Protein AF-A0A7X7D7C4-F1 (afdb_monomer)

Radius of gyration: 21.32 Å; Cα contacts (8 Å, |Δi|>4): 129; chains: 1; bounding box: 54×26×60 Å

Secondary structure (DSSP, 8-state):
------TTSHHHHHHHHHHHHHHHHHHGGGGTHHHHHHHHHHSS-HHHHHHHHHHHHHHHHHHHHHHHHHHHHHHHHHHHH-SS-TTS--TTSHHHHHHHHHHHHHHHHIIIIIHHHHHHHHHHHHHHHHHTTS----SSS-HHHHHHHHHHHH-

Foldseek 3Di:
DQPQPDCPDPVLVVLVVLLVVLCCLLCVCVVVLVVLLVVLVPDPDVLSSLVSLLVSVVSNVVSNVSLVSNLVSLVVQQSNQPPPDPVGHHPPPPVSVVVNVVSVVVVCCCVVFVVVLSVVLNVLSVCVNVVVVPDDDDDDDDVSVVVNVVSVVRD

pLDDT: mean 83.2, std 13.69, range [40.03, 97.69]

Solvent-accessible surface area (backbone atoms only — not comparable to full-atom values): 8575 Å² total; per-residue (Å²): 136,81,77,66,55,54,77,89,34,68,65,50,51,50,42,52,49,49,20,54,50,18,42,47,61,32,51,50,55,70,73,48,49,61,58,54,50,50,53,29,70,69,43,96,42,69,53,58,23,28,54,49,51,50,51,51,51,58,51,44,65,71,29,44,61,26,46,56,46,19,56,54,34,49,53,48,47,32,63,37,24,69,72,90,47,92,94,40,53,32,76,84,38,67,67,49,46,50,50,52,49,51,50,52,53,50,49,51,45,39,64,72,50,36,47,60,48,50,56,54,46,45,51,40,32,49,51,48,50,57,48,68,74,57,85,78,94,74,87,73,78,56,70,52,56,56,52,44,54,55,48,63,74,75,96

Sequence (155 aa):
MTLAVMPTSFVYELVLFLHIFAAIAGFGPTFVWPVISVIGRRSDDPVFGARLGVLIEDLGRKFEPFIFANGLLGLLLVIFGATHDPAYIEFSDTWVTIAMTLYIAAMVLSLLVHQPNLKAMAVLQQELIDGASGGGAHAGPPPQVAELEERGKKA

Mean predicted aligned error: 8.22 Å

Structure (mmCIF, N/CA/C/O backbone):
data_AF-A0A7X7D7C4-F1
#
_entry.id   AF-A0A7X7D7C4-F1
#
loop_
_atom_site.group_PDB
_atom_site.id
_atom_site.type_symbol
_atom_site.label_atom_id
_atom_site.label_alt_id
_atom_site.label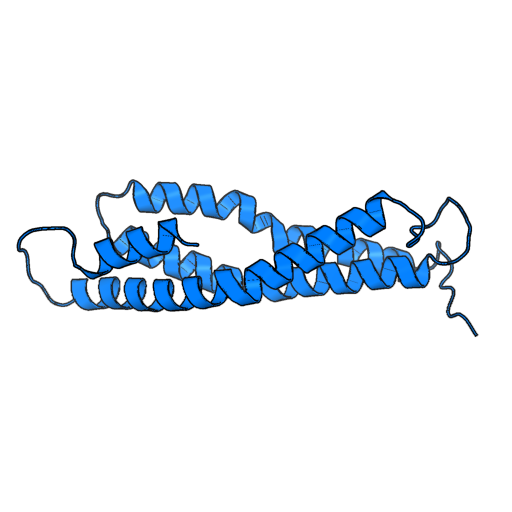_comp_id
_atom_site.label_asym_id
_atom_site.label_entity_id
_atom_site.label_seq_id
_atom_site.pdbx_PDB_ins_code
_atom_site.Cartn_x
_atom_site.Cartn_y
_atom_site.Cartn_z
_atom_site.occupancy
_atom_site.B_iso_or_equiv
_atom_site.auth_seq_id
_atom_site.auth_comp_id
_atom_site.auth_asym_id
_atom_site.auth_atom_id
_atom_site.pdbx_PDB_model_num
ATOM 1 N N . MET A 1 1 ? 29.512 -3.199 -19.381 1.00 40.03 1 MET A N 1
ATOM 2 C CA . MET A 1 1 ? 28.871 -4.394 -19.964 1.00 40.03 1 MET A CA 1
ATOM 3 C C . MET A 1 1 ? 27.434 -4.386 -19.471 1.00 40.03 1 MET A C 1
ATOM 5 O O . MET A 1 1 ? 27.146 -4.880 -18.392 1.00 40.03 1 MET A O 1
ATOM 9 N N . THR A 1 2 ? 26.582 -3.639 -20.164 1.00 46.88 2 THR A N 1
ATOM 10 C CA . THR A 1 2 ? 25.162 -3.480 -19.840 1.00 46.88 2 THR A CA 1
ATOM 11 C C . THR A 1 2 ? 24.475 -4.802 -20.160 1.00 46.88 2 THR A C 1
ATOM 13 O O . THR A 1 2 ? 24.537 -5.260 -21.298 1.00 46.88 2 THR A O 1
ATOM 16 N N . LEU A 1 3 ? 23.873 -5.447 -19.158 1.00 51.75 3 LEU A N 1
ATOM 17 C CA . LEU A 1 3 ? 22.978 -6.594 -19.341 1.00 51.75 3 LEU A CA 1
ATOM 18 C C . LEU A 1 3 ? 21.674 -6.091 -19.979 1.00 51.75 3 LEU A C 1
ATOM 20 O O . LEU A 1 3 ? 20.627 -6.075 -19.340 1.00 51.75 3 LEU A O 1
ATOM 24 N N . ALA A 1 4 ? 21.755 -5.609 -21.219 1.00 54.59 4 ALA A N 1
ATOM 25 C CA . ALA A 1 4 ? 20.587 -5.317 -22.031 1.00 54.59 4 ALA A CA 1
ATOM 26 C C . ALA A 1 4 ? 19.957 -6.666 -22.389 1.00 54.59 4 ALA A C 1
ATOM 28 O O . ALA A 1 4 ? 20.418 -7.391 -23.272 1.00 54.59 4 ALA A O 1
ATOM 29 N N . VAL A 1 5 ? 18.964 -7.055 -21.599 1.00 58.94 5 VAL A N 1
ATOM 30 C CA . VAL A 1 5 ? 18.143 -8.232 -21.842 1.00 58.94 5 VAL A CA 1
ATOM 31 C C . VAL A 1 5 ? 17.240 -7.883 -23.025 1.00 58.94 5 VAL A C 1
ATOM 33 O O . VAL A 1 5 ? 16.441 -6.958 -22.938 1.00 58.94 5 VAL A O 1
ATOM 36 N N . MET A 1 6 ? 17.411 -8.580 -24.152 1.00 58.03 6 MET A N 1
ATOM 37 C CA . MET A 1 6 ? 16.639 -8.325 -25.376 1.00 58.03 6 MET A CA 1
ATOM 38 C C . MET A 1 6 ? 15.121 -8.391 -25.082 1.00 58.03 6 MET A C 1
ATOM 40 O O . MET A 1 6 ? 14.694 -9.245 -24.305 1.00 58.03 6 MET A O 1
ATOM 44 N N . PRO A 1 7 ? 14.287 -7.545 -25.701 1.00 55.12 7 PRO A N 1
ATOM 45 C CA . PRO A 1 7 ? 12.857 -7.369 -25.378 1.00 55.12 7 PRO A CA 1
ATOM 46 C C . PRO A 1 7 ? 12.007 -8.616 -25.620 1.00 55.12 7 PRO A C 1
ATOM 48 O O . PRO A 1 7 ? 11.039 -8.854 -24.914 1.00 55.12 7 PRO A O 1
ATOM 51 N N . THR A 1 8 ? 12.385 -9.419 -26.616 1.00 62.62 8 THR A N 1
ATOM 52 C CA . THR A 1 8 ? 11.767 -10.709 -26.956 1.00 62.62 8 THR A CA 1
ATOM 53 C C . THR A 1 8 ? 12.338 -11.854 -26.134 1.00 62.62 8 THR A C 1
ATOM 55 O O . THR A 1 8 ? 12.055 -13.027 -26.381 1.00 62.62 8 THR A O 1
ATOM 58 N N . SER A 1 9 ? 13.216 -11.542 -25.183 1.00 77.38 9 SER A N 1
ATOM 59 C CA . SER A 1 9 ? 13.683 -12.556 -24.269 1.00 77.38 9 SER A CA 1
ATOM 60 C C . SER A 1 9 ? 12.548 -12.908 -23.321 1.00 77.38 9 SER A C 1
ATOM 62 O O . SER A 1 9 ? 11.895 -12.055 -22.718 1.00 77.38 9 SER A O 1
ATOM 64 N N . PHE A 1 10 ? 12.400 -14.208 -23.127 1.00 85.75 10 PHE A N 1
ATOM 65 C CA . PHE A 1 10 ? 11.548 -14.785 -22.102 1.00 85.75 10 PHE A CA 1
ATOM 66 C C . PHE A 1 10 ? 11.719 -14.105 -20.729 1.00 85.75 10 PHE A C 1
ATOM 68 O O . PHE A 1 10 ? 10.766 -13.999 -19.970 1.00 85.75 10 PHE A O 1
ATOM 75 N N . VAL A 1 11 ? 12.923 -13.611 -20.411 1.00 85.50 11 VAL A N 1
ATOM 76 C CA . VAL A 1 11 ? 13.216 -12.934 -19.141 1.00 85.50 11 VAL A CA 1
ATOM 77 C C . VAL A 1 11 ? 12.466 -11.608 -19.015 1.00 85.50 11 VAL A C 1
ATOM 79 O O . VAL A 1 11 ? 11.865 -11.369 -17.970 1.00 85.50 11 VAL A O 1
ATOM 82 N N . TYR A 1 12 ? 12.475 -10.758 -20.046 1.00 84.81 12 TYR A N 1
ATOM 83 C CA . TYR A 1 12 ? 11.772 -9.472 -20.000 1.00 84.81 12 TYR A CA 1
ATOM 84 C C . TYR A 1 12 ? 10.257 -9.677 -19.873 1.00 84.81 12 TYR A C 1
ATOM 86 O O . TYR A 1 12 ? 9.623 -9.101 -18.989 1.00 84.81 12 TYR A O 1
ATOM 94 N N . GLU A 1 13 ? 9.693 -10.573 -20.687 1.00 87.50 13 GLU A N 1
ATOM 95 C CA . GLU A 1 13 ? 8.267 -10.916 -20.646 1.00 87.50 13 GLU A CA 1
ATOM 96 C C . GLU A 1 13 ? 7.853 -11.525 -19.301 1.00 87.50 13 GLU A C 1
ATOM 98 O O . GLU A 1 13 ? 6.812 -11.168 -18.751 1.00 87.50 13 GLU A O 1
ATOM 103 N N . LEU A 1 14 ? 8.685 -12.402 -18.730 1.00 91.31 14 LEU A N 1
ATOM 104 C CA . LEU A 1 14 ? 8.438 -12.989 -17.416 1.00 91.31 14 LEU A CA 1
ATOM 105 C C . LEU A 1 14 ? 8.434 -11.921 -16.318 1.00 91.31 14 LEU A C 1
ATOM 107 O O . LEU A 1 14 ? 7.564 -11.940 -15.451 1.00 91.31 14 LEU A O 1
ATOM 111 N N . VAL A 1 15 ? 9.380 -10.981 -16.343 1.00 91.75 15 VAL A N 1
ATOM 112 C CA . VAL A 1 15 ? 9.444 -9.886 -15.362 1.00 91.75 15 VAL A CA 1
ATOM 113 C C . VAL A 1 15 ? 8.234 -8.968 -15.509 1.00 91.75 15 VAL A C 1
ATOM 115 O O . VAL A 1 15 ? 7.637 -8.598 -14.499 1.00 91.75 15 VAL A O 1
ATOM 118 N N . LEU A 1 16 ? 7.825 -8.653 -16.742 1.00 91.00 16 LEU A N 1
ATOM 119 C CA . LEU A 1 16 ? 6.627 -7.861 -17.018 1.00 91.00 16 LEU A CA 1
ATOM 120 C C . LEU A 1 16 ? 5.370 -8.555 -16.489 1.00 91.00 16 LEU A C 1
ATOM 122 O O . LEU A 1 16 ? 4.566 -7.941 -15.787 1.00 91.00 16 LEU A O 1
ATOM 126 N N . PHE A 1 17 ? 5.228 -9.849 -16.770 1.00 95.19 17 PHE A N 1
ATOM 127 C CA . PHE A 1 17 ? 4.134 -10.659 -16.252 1.00 95.19 17 PHE A CA 1
ATOM 128 C C . PHE A 1 17 ? 4.111 -10.660 -14.720 1.00 95.19 17 PHE A C 1
ATOM 130 O O . PHE A 1 17 ? 3.070 -10.392 -14.119 1.00 95.19 17 PHE A O 1
ATOM 137 N N . LEU A 1 18 ? 5.254 -10.918 -14.077 1.00 97.19 18 LEU A N 1
ATOM 138 C CA . LEU A 1 18 ? 5.361 -10.940 -12.619 1.00 97.19 18 LEU A CA 1
ATOM 139 C C . LEU A 1 18 ? 5.082 -9.565 -12.004 1.00 97.19 18 LEU A C 1
ATOM 141 O O . LEU A 1 18 ? 4.471 -9.506 -10.941 1.00 97.19 18 LEU A O 1
ATOM 145 N N . HIS A 1 19 ? 5.491 -8.472 -12.656 1.00 95.38 19 HIS A N 1
ATOM 146 C CA . HIS A 1 19 ? 5.198 -7.109 -12.216 1.00 95.38 19 HIS A CA 1
ATOM 147 C C . HIS A 1 19 ? 3.685 -6.868 -12.188 1.00 95.38 19 HIS A C 1
ATOM 149 O O . HIS A 1 19 ? 3.136 -6.506 -11.149 1.00 95.38 19 HIS A O 1
ATOM 155 N N . ILE A 1 20 ? 2.992 -7.167 -13.291 1.00 95.88 20 ILE A N 1
ATOM 156 C CA . ILE A 1 20 ? 1.534 -7.019 -13.392 1.00 95.88 20 ILE A CA 1
ATOM 157 C C . ILE A 1 20 ? 0.823 -7.931 -12.384 1.00 95.88 20 ILE A C 1
ATOM 159 O O . ILE A 1 20 ? -0.099 -7.496 -11.693 1.00 95.88 20 ILE A O 1
ATOM 163 N N . PHE A 1 21 ? 1.260 -9.185 -12.256 1.00 97.69 21 PHE A N 1
ATOM 164 C CA . PHE A 1 21 ? 0.702 -10.121 -11.282 1.00 97.69 21 PHE A CA 1
ATOM 165 C C . PHE A 1 21 ? 0.864 -9.609 -9.845 1.00 97.69 21 PHE A C 1
ATOM 167 O O . PHE A 1 21 ? -0.098 -9.615 -9.077 1.00 97.69 21 PHE A O 1
ATOM 174 N N . ALA A 1 22 ? 2.054 -9.121 -9.490 1.00 97.38 22 ALA A N 1
ATOM 175 C CA . ALA A 1 22 ? 2.328 -8.542 -8.182 1.00 97.38 22 ALA A CA 1
ATOM 176 C C . ALA A 1 22 ? 1.485 -7.282 -7.930 1.00 97.38 22 ALA A C 1
ATOM 178 O O . ALA A 1 22 ? 0.965 -7.118 -6.828 1.00 97.38 22 ALA A O 1
ATOM 179 N N . ALA A 1 23 ? 1.269 -6.439 -8.946 1.00 95.75 23 ALA A N 1
ATOM 180 C CA . ALA A 1 23 ? 0.366 -5.295 -8.847 1.00 95.75 23 ALA A CA 1
ATOM 181 C C . ALA A 1 23 ? -1.070 -5.734 -8.516 1.00 95.75 23 ALA A C 1
ATOM 183 O O . ALA A 1 23 ? -1.688 -5.201 -7.596 1.00 95.75 23 ALA A O 1
ATOM 184 N N . ILE A 1 24 ? -1.593 -6.740 -9.223 1.00 96.12 24 ILE A N 1
ATOM 185 C CA . ILE A 1 24 ? -2.950 -7.258 -9.001 1.00 96.12 24 ILE A CA 1
ATOM 186 C C . ILE A 1 24 ? -3.067 -7.891 -7.610 1.00 96.12 24 ILE A C 1
ATOM 188 O O . ILE A 1 24 ? -4.013 -7.595 -6.884 1.00 96.12 24 ILE A O 1
ATOM 192 N N . ALA A 1 25 ? -2.114 -8.736 -7.218 1.00 95.75 25 ALA A N 1
ATOM 193 C CA . ALA A 1 25 ? -2.143 -9.415 -5.925 1.00 95.75 25 ALA A CA 1
ATOM 194 C C . ALA A 1 25 ? -1.950 -8.443 -4.747 1.00 95.75 25 ALA A C 1
ATOM 196 O O . ALA A 1 25 ? -2.628 -8.570 -3.731 1.00 95.75 25 ALA A O 1
ATOM 197 N N . GLY A 1 26 ? -1.052 -7.464 -4.886 1.00 94.12 26 GLY A N 1
ATOM 198 C CA . GLY A 1 26 ? -0.729 -6.497 -3.837 1.00 94.12 26 GLY A CA 1
ATOM 199 C C . GLY A 1 26 ? -1.776 -5.395 -3.677 1.00 94.12 26 GLY A C 1
ATOM 200 O O . GLY A 1 26 ? -2.144 -5.061 -2.554 1.00 94.12 26 GLY A O 1
ATOM 201 N N . PHE A 1 27 ? -2.288 -4.842 -4.783 1.00 92.69 27 PHE A N 1
ATOM 202 C CA . PHE A 1 27 ? -3.236 -3.722 -4.749 1.00 92.69 27 PHE A CA 1
ATOM 203 C C . PHE A 1 27 ? -4.696 -4.138 -4.939 1.00 92.69 27 PHE A C 1
ATOM 205 O O . PHE A 1 27 ? -5.584 -3.413 -4.501 1.00 92.69 27 PHE A O 1
ATOM 212 N N . GLY A 1 28 ? -4.991 -5.293 -5.537 1.00 92.31 28 GLY A N 1
ATOM 213 C CA . GLY A 1 28 ? -6.365 -5.763 -5.759 1.00 92.31 28 GLY A CA 1
ATOM 214 C C . GLY A 1 28 ? -7.245 -5.771 -4.499 1.00 92.31 28 GLY A C 1
ATOM 215 O O . GLY A 1 28 ? -8.369 -5.263 -4.542 1.00 92.31 28 GLY A O 1
ATOM 216 N N . PRO A 1 29 ? -6.754 -6.253 -3.344 1.00 91.50 29 PRO A N 1
ATOM 217 C CA . PRO A 1 29 ? -7.533 -6.231 -2.109 1.00 91.50 29 PRO A CA 1
ATOM 218 C C . PRO A 1 29 ? -7.929 -4.824 -1.620 1.00 91.50 29 PRO A C 1
ATOM 220 O O . PRO A 1 29 ? -8.956 -4.688 -0.952 1.00 91.50 29 PRO A O 1
ATOM 223 N N . THR A 1 30 ? -7.199 -3.764 -2.005 1.00 89.00 30 THR A N 1
ATOM 224 C CA . THR A 1 30 ? -7.517 -2.369 -1.622 1.00 89.00 30 THR A CA 1
ATOM 225 C C . THR A 1 30 ? -8.878 -1.896 -2.130 1.00 89.00 30 THR A C 1
ATOM 227 O O . THR A 1 30 ? -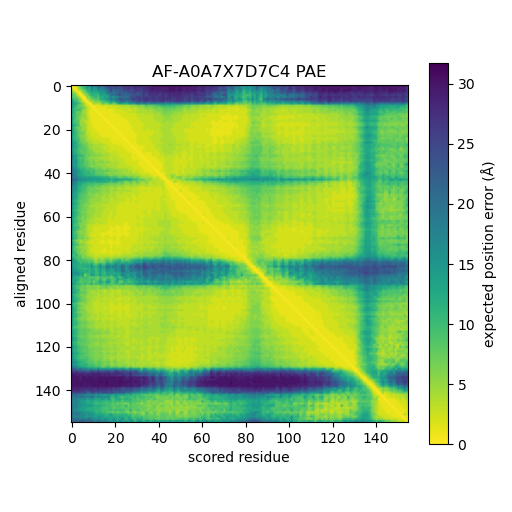9.476 -1.000 -1.540 1.00 89.00 30 THR A O 1
ATOM 230 N N . PHE A 1 31 ? -9.418 -2.541 -3.167 1.00 90.69 31 PHE A N 1
ATOM 231 C CA . PHE A 1 31 ? -10.759 -2.267 -3.683 1.00 90.69 31 PHE A CA 1
ATOM 232 C C . PHE A 1 31 ? -11.862 -2.983 -2.893 1.00 90.69 31 PHE A C 1
ATOM 234 O O . PHE A 1 31 ? -13.015 -2.555 -2.907 1.00 90.69 31 PHE A O 1
ATOM 241 N N . VAL A 1 32 ? -11.522 -4.069 -2.194 1.00 91.69 32 VAL A N 1
ATOM 242 C CA . VAL A 1 32 ? -12.482 -4.927 -1.485 1.00 91.69 32 VAL A CA 1
ATOM 243 C C . VAL A 1 32 ? -12.550 -4.572 -0.001 1.00 91.69 32 VAL A C 1
ATOM 245 O O . VAL A 1 32 ? -13.641 -4.511 0.568 1.00 91.69 32 VAL A O 1
ATOM 248 N N . TRP A 1 33 ? -11.408 -4.288 0.632 1.00 90.06 33 TRP A N 1
ATOM 249 C CA . TRP A 1 33 ? -11.345 -3.991 2.065 1.00 90.06 33 TRP A CA 1
ATOM 250 C C . TRP A 1 33 ? -12.267 -2.850 2.515 1.00 90.06 33 TRP A C 1
ATOM 252 O O . TRP A 1 33 ? -12.940 -3.041 3.523 1.00 90.06 33 TRP A O 1
ATOM 262 N N . PRO A 1 34 ? -12.412 -1.717 1.795 1.00 89.19 34 PRO A N 1
ATOM 263 C CA . PRO A 1 34 ? -13.331 -0.658 2.210 1.00 89.19 34 PRO A CA 1
ATOM 264 C C . PRO A 1 34 ? -14.791 -1.120 2.263 1.00 89.19 34 PRO A C 1
ATOM 266 O O . PRO A 1 34 ? -15.524 -0.739 3.174 1.00 89.19 34 PRO A O 1
ATOM 269 N N . VAL A 1 35 ? -15.210 -1.977 1.325 1.00 92.06 35 VAL A N 1
ATOM 270 C CA . VAL A 1 35 ? -16.568 -2.544 1.299 1.00 92.06 35 VAL A CA 1
ATOM 271 C C . VAL A 1 35 ? -16.788 -3.421 2.527 1.00 92.06 35 VAL A C 1
ATOM 273 O O . VAL A 1 35 ? -17.787 -3.267 3.229 1.00 92.06 35 VAL A O 1
ATOM 276 N N . ILE A 1 36 ? -15.821 -4.290 2.824 1.00 89.38 36 ILE A N 1
ATOM 277 C CA . ILE A 1 36 ? -15.841 -5.157 4.002 1.00 89.38 36 ILE A CA 1
ATOM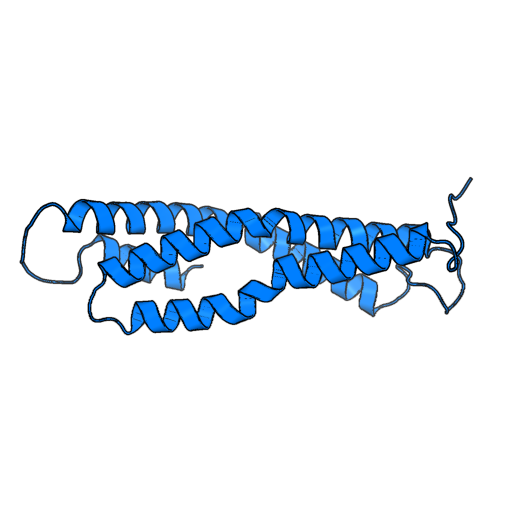 278 C C . ILE A 1 36 ? -15.864 -4.311 5.291 1.00 89.38 36 ILE A C 1
ATOM 280 O O . ILE A 1 36 ? -16.699 -4.539 6.165 1.00 89.38 36 ILE A O 1
ATOM 284 N N . SER A 1 37 ? -15.036 -3.270 5.386 1.00 86.75 37 SER A N 1
ATOM 285 C CA . SER A 1 37 ? -15.002 -2.352 6.530 1.00 86.75 37 SER A CA 1
ATOM 286 C C . SER A 1 37 ? -16.326 -1.614 6.737 1.00 86.75 37 SER A C 1
ATOM 288 O O . SER A 1 37 ? -16.755 -1.431 7.873 1.00 86.75 37 SER A O 1
ATOM 290 N N . VAL A 1 38 ? -17.021 -1.213 5.667 1.00 89.25 38 VAL A N 1
ATOM 291 C CA . VAL A 1 38 ? -18.358 -0.601 5.774 1.00 89.25 38 VAL A CA 1
ATOM 292 C C . VAL A 1 38 ? -19.382 -1.592 6.324 1.00 89.25 38 VAL A C 1
ATOM 294 O O . VAL A 1 38 ? -20.223 -1.193 7.129 1.00 89.25 38 VAL A O 1
ATOM 297 N N . ILE A 1 39 ? -19.309 -2.870 5.939 1.00 88.88 39 ILE A N 1
ATOM 298 C CA . ILE A 1 39 ? -20.180 -3.919 6.490 1.00 88.88 39 ILE A CA 1
ATOM 299 C C . ILE A 1 39 ? -19.943 -4.057 7.998 1.00 88.88 39 ILE A C 1
ATOM 301 O O . ILE A 1 39 ? -20.903 -4.009 8.763 1.00 88.88 39 ILE A O 1
ATOM 305 N N . GLY A 1 40 ? -18.681 -4.132 8.433 1.00 85.69 40 GLY A N 1
ATOM 306 C CA . GLY A 1 40 ? -18.330 -4.197 9.857 1.00 85.69 40 GLY A CA 1
ATOM 307 C C . GLY A 1 40 ? -18.700 -2.941 10.653 1.00 85.69 40 GLY A C 1
ATOM 308 O O . GLY A 1 40 ? -18.991 -3.028 11.836 1.00 85.69 40 GLY A O 1
ATOM 309 N N . ARG A 1 41 ? -18.739 -1.761 10.022 1.00 81.62 41 ARG A N 1
ATOM 310 C CA . ARG A 1 41 ? -19.200 -0.521 10.677 1.00 81.62 41 ARG A CA 1
ATOM 311 C C . ARG A 1 41 ? -20.717 -0.409 10.785 1.00 81.62 41 ARG A C 1
ATOM 313 O O . ARG A 1 41 ? -21.204 0.370 11.594 1.00 81.62 41 ARG A O 1
ATOM 320 N N . ARG A 1 42 ? -21.456 -1.111 9.924 1.00 86.38 42 ARG A N 1
ATOM 321 C CA . ARG A 1 42 ? -22.925 -1.120 9.920 1.00 86.38 42 ARG A CA 1
ATOM 322 C C . ARG A 1 42 ? -23.518 -2.204 10.810 1.00 86.38 42 ARG A C 1
ATOM 324 O O . ARG A 1 42 ? -24.731 -2.214 10.982 1.00 86.38 42 ARG A O 1
ATOM 331 N N . SER A 1 43 ? -22.710 -3.123 11.333 1.00 81.81 43 SER A N 1
ATOM 332 C CA . SER A 1 43 ? -23.191 -4.072 12.329 1.00 81.81 43 SER A CA 1
ATOM 333 C C . SER A 1 43 ? -23.400 -3.366 13.664 1.00 81.81 43 SER A C 1
ATOM 335 O O . SER A 1 43 ? -22.507 -2.664 14.131 1.00 81.81 43 SER A O 1
ATOM 337 N N . ASP A 1 44 ? -24.522 -3.646 14.323 1.00 79.31 44 ASP A N 1
ATOM 338 C CA . ASP A 1 44 ? -24.782 -3.212 15.704 1.00 79.31 44 ASP A CA 1
ATOM 339 C C . ASP A 1 44 ? -23.882 -3.928 16.737 1.00 79.31 44 ASP A C 1
ATOM 341 O O . ASP A 1 44 ? -23.980 -3.672 17.935 1.00 79.31 44 ASP A O 1
ATOM 345 N N . ASP A 1 45 ? -23.005 -4.830 16.277 1.00 83.38 45 ASP A N 1
ATOM 346 C CA . ASP A 1 45 ? -22.013 -5.552 17.071 1.00 83.38 45 ASP A CA 1
ATOM 347 C C . ASP A 1 45 ? -20.597 -4.969 16.850 1.00 83.38 45 ASP A C 1
ATOM 349 O O . ASP A 1 45 ? -19.962 -5.242 15.822 1.00 83.38 45 ASP A O 1
ATOM 353 N N . PRO A 1 46 ? -20.056 -4.203 17.817 1.00 79.69 46 PRO A N 1
ATOM 354 C CA . PRO A 1 46 ? -18.694 -3.672 17.757 1.00 79.69 46 PRO A CA 1
ATOM 355 C C . PRO A 1 46 ? -17.613 -4.762 17.690 1.00 79.69 46 PRO A C 1
ATOM 357 O O . PRO A 1 46 ? -16.546 -4.542 17.114 1.00 79.69 46 PRO A O 1
ATOM 360 N N . VAL A 1 47 ? -17.877 -5.947 18.250 1.00 85.69 47 VAL A N 1
ATOM 361 C CA . VAL A 1 47 ? -16.938 -7.077 18.264 1.00 85.69 47 VAL A CA 1
ATOM 362 C C . VAL A 1 47 ? -16.832 -7.692 16.875 1.00 85.69 47 VAL A C 1
ATOM 364 O O . VAL A 1 47 ? -15.736 -8.051 16.440 1.00 85.69 47 VAL A O 1
ATOM 367 N N . PHE A 1 48 ? -17.946 -7.781 16.145 1.00 87.62 48 PHE A N 1
ATOM 368 C CA . PHE A 1 48 ? -17.936 -8.221 14.752 1.00 87.62 48 PHE A CA 1
ATOM 369 C C . PHE A 1 48 ? -17.078 -7.296 13.881 1.00 87.62 48 PHE A C 1
ATOM 371 O O . PHE A 1 48 ? -16.208 -7.776 13.149 1.00 87.62 48 PHE A O 1
ATOM 378 N N . GLY A 1 49 ? -17.260 -5.978 14.015 1.00 86.88 49 GLY A N 1
ATOM 379 C CA . GLY A 1 49 ? -16.440 -4.985 13.320 1.00 86.88 49 GLY A CA 1
ATOM 380 C C . GLY A 1 49 ? -14.946 -5.121 13.638 1.00 86.88 49 GLY A C 1
ATOM 381 O O . GLY A 1 49 ? -14.119 -5.109 12.725 1.00 86.88 49 GLY A O 1
ATOM 382 N N . ALA A 1 50 ? -14.591 -5.332 14.910 1.00 87.69 50 ALA A N 1
ATOM 383 C CA . ALA A 1 50 ? -13.204 -5.540 15.328 1.00 87.69 50 ALA A CA 1
ATOM 384 C C . ALA A 1 50 ? -12.591 -6.829 14.760 1.00 87.69 50 ALA A C 1
ATOM 386 O O . ALA A 1 50 ? -11.483 -6.794 14.228 1.00 87.69 50 ALA A O 1
ATOM 387 N N . ARG A 1 51 ? -13.320 -7.953 14.790 1.00 90.12 51 ARG A N 1
ATOM 388 C CA . ARG A 1 51 ? -12.863 -9.226 14.195 1.00 90.12 51 ARG A CA 1
ATOM 389 C C . ARG A 1 51 ? -12.595 -9.092 12.702 1.00 90.12 51 ARG A C 1
ATOM 391 O O . ARG A 1 51 ? -11.641 -9.671 12.186 1.00 90.12 51 ARG A O 1
ATOM 398 N N . LEU A 1 52 ? -13.432 -8.324 12.011 1.00 90.44 52 LEU A N 1
ATOM 399 C CA . LEU A 1 52 ? -13.270 -8.059 10.591 1.00 90.44 52 LEU A CA 1
ATOM 400 C C . LEU A 1 52 ? -12.040 -7.187 10.311 1.00 90.44 52 LEU A C 1
ATOM 402 O O . LEU A 1 52 ? -11.317 -7.456 9.356 1.00 90.44 52 LEU A O 1
ATOM 406 N N . GLY A 1 53 ? -11.772 -6.200 11.170 1.00 89.38 53 GLY A N 1
ATOM 407 C CA . GLY A 1 53 ? -10.548 -5.397 11.135 1.00 89.38 53 GLY A CA 1
ATOM 408 C C . GLY A 1 53 ? -9.282 -6.247 11.271 1.00 89.38 53 GLY A C 1
ATOM 409 O O . GLY A 1 53 ? -8.409 -6.173 10.407 1.00 89.38 53 GLY A O 1
ATOM 410 N N . VAL A 1 54 ? -9.236 -7.132 12.272 1.00 90.00 54 VAL A N 1
ATOM 411 C CA . VAL A 1 54 ? -8.114 -8.066 12.484 1.00 90.00 54 VAL A CA 1
ATOM 412 C C . VAL A 1 54 ? -7.922 -8.993 11.280 1.00 90.00 54 VAL A C 1
ATOM 414 O O . VAL A 1 54 ? -6.795 -9.217 10.840 1.00 90.00 54 VAL A O 1
ATOM 417 N N . LEU A 1 55 ? -9.014 -9.508 10.701 1.00 91.31 55 LEU A N 1
ATOM 418 C CA . LEU A 1 55 ? -8.951 -10.347 9.501 1.00 91.31 55 LEU A CA 1
ATOM 419 C C . LEU A 1 55 ? -8.385 -9.585 8.293 1.00 91.31 55 LEU A C 1
ATOM 421 O O . LEU A 1 55 ? -7.558 -10.126 7.558 1.00 91.31 55 LEU A O 1
ATOM 425 N N . ILE A 1 56 ? -8.835 -8.346 8.073 1.00 91.31 56 ILE A N 1
ATOM 426 C CA . ILE A 1 56 ? -8.331 -7.488 6.993 1.00 91.31 56 ILE A CA 1
ATOM 427 C C . ILE A 1 56 ? -6.834 -7.245 7.169 1.00 91.31 56 ILE A C 1
ATOM 429 O O . ILE A 1 56 ? -6.088 -7.349 6.198 1.00 91.31 56 ILE A O 1
ATOM 433 N N . GLU A 1 57 ? -6.386 -6.959 8.390 1.00 90.44 57 GLU A N 1
ATOM 434 C CA . GLU A 1 57 ? -4.976 -6.708 8.672 1.00 90.44 57 GLU A CA 1
ATOM 435 C C . GLU A 1 57 ? -4.106 -7.957 8.470 1.00 90.44 57 GLU A C 1
ATOM 437 O O . GLU A 1 57 ? -3.053 -7.874 7.835 1.00 90.44 57 GLU A O 1
ATOM 442 N N . ASP A 1 58 ? -4.546 -9.125 8.951 1.00 91.31 58 ASP A N 1
ATOM 443 C CA . ASP A 1 58 ? -3.829 -10.392 8.761 1.00 91.31 58 ASP A CA 1
ATOM 444 C C . ASP A 1 58 ? -3.685 -10.745 7.273 1.00 91.31 58 ASP A C 1
ATOM 446 O O . ASP A 1 58 ? -2.600 -11.104 6.804 1.00 91.31 58 ASP A O 1
ATOM 450 N N . LEU A 1 59 ? -4.763 -10.580 6.498 1.00 91.81 59 LEU A N 1
ATOM 451 C CA . LEU A 1 59 ? -4.709 -10.734 5.046 1.00 91.81 59 LEU A CA 1
ATOM 452 C C . LEU A 1 59 ? -3.793 -9.681 4.413 1.00 91.81 59 LEU A C 1
ATOM 454 O O . LEU A 1 59 ? -2.976 -10.026 3.563 1.00 91.81 59 LEU A O 1
ATOM 458 N N . GLY A 1 60 ? -3.868 -8.425 4.854 1.00 91.06 60 GLY A N 1
ATOM 459 C CA . GLY A 1 60 ? -3.009 -7.338 4.387 1.00 91.06 60 GLY A CA 1
ATOM 460 C C . GLY A 1 60 ? -1.523 -7.677 4.504 1.00 91.06 60 GLY A C 1
ATOM 461 O O . GLY A 1 60 ? -0.802 -7.581 3.514 1.00 91.06 60 GLY A O 1
ATOM 462 N N . ARG A 1 61 ? -1.077 -8.187 5.660 1.00 90.56 61 ARG A N 1
ATOM 463 C CA . ARG A 1 61 ? 0.319 -8.625 5.866 1.00 90.56 61 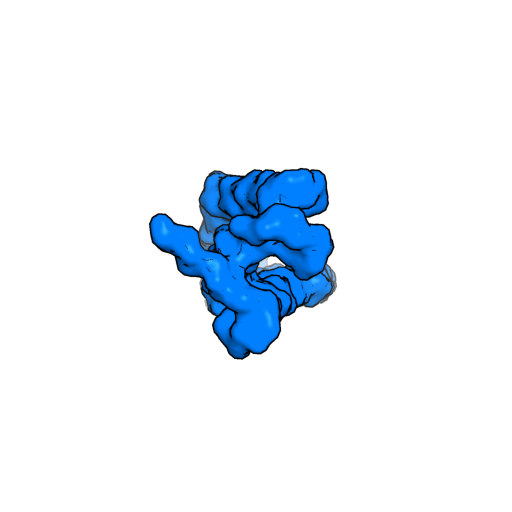ARG A CA 1
ATOM 464 C C . ARG A 1 61 ? 0.733 -9.772 4.943 1.00 90.56 61 ARG A C 1
ATOM 466 O O . ARG A 1 61 ? 1.893 -9.857 4.553 1.00 90.56 61 ARG A O 1
ATOM 473 N N . LYS A 1 62 ? -0.195 -10.662 4.576 1.00 93.19 62 LYS A N 1
ATOM 474 C CA . LYS A 1 62 ? 0.073 -11.759 3.626 1.00 93.19 62 LYS A CA 1
ATOM 475 C C . LYS A 1 62 ? 0.224 -11.261 2.189 1.00 93.19 62 LYS A C 1
ATOM 477 O O . LYS A 1 62 ? 0.987 -11.856 1.431 1.00 93.19 62 LYS A O 1
ATOM 482 N N . PHE A 1 63 ? -0.478 -10.189 1.817 1.00 93.31 63 PHE A N 1
ATOM 483 C CA . PHE A 1 63 ? -0.395 -9.594 0.479 1.00 93.31 63 PHE A CA 1
ATOM 484 C C . PHE A 1 63 ? 0.684 -8.507 0.348 1.00 93.31 63 PHE A C 1
ATOM 486 O O . PHE A 1 63 ? 1.139 -8.228 -0.760 1.00 93.31 63 PHE A O 1
ATOM 493 N N . GLU A 1 64 ? 1.156 -7.944 1.460 1.00 92.50 64 GLU A N 1
ATOM 494 C CA . GLU A 1 64 ? 2.206 -6.922 1.508 1.00 92.50 64 GLU A CA 1
ATOM 495 C C . GLU A 1 64 ? 3.475 -7.271 0.695 1.00 92.50 64 GLU A C 1
ATOM 497 O O . GLU A 1 64 ? 3.947 -6.401 -0.045 1.00 92.50 64 GLU A O 1
ATOM 502 N N . PRO A 1 65 ? 4.009 -8.514 0.703 1.00 95.94 65 PRO A N 1
ATOM 503 C CA . PRO A 1 65 ? 5.170 -8.865 -0.117 1.00 95.94 65 PRO A CA 1
ATOM 504 C C . PRO A 1 65 ? 4.977 -8.614 -1.619 1.00 95.94 65 PRO A C 1
ATOM 506 O O . PRO A 1 65 ? 5.943 -8.287 -2.308 1.00 95.94 65 PRO A O 1
ATOM 509 N N . PHE A 1 66 ? 3.747 -8.713 -2.138 1.00 96.88 66 PHE A N 1
ATOM 510 C CA . PHE A 1 66 ? 3.460 -8.429 -3.546 1.00 96.88 66 PHE A CA 1
ATOM 511 C C . PHE A 1 66 ? 3.571 -6.937 -3.875 1.00 96.88 66 PHE A C 1
ATOM 513 O O . PHE A 1 66 ? 3.970 -6.595 -4.983 1.00 96.88 66 PHE A O 1
ATOM 520 N N . ILE A 1 67 ? 3.304 -6.043 -2.919 1.00 95.25 67 ILE A N 1
ATOM 521 C CA . ILE A 1 67 ? 3.488 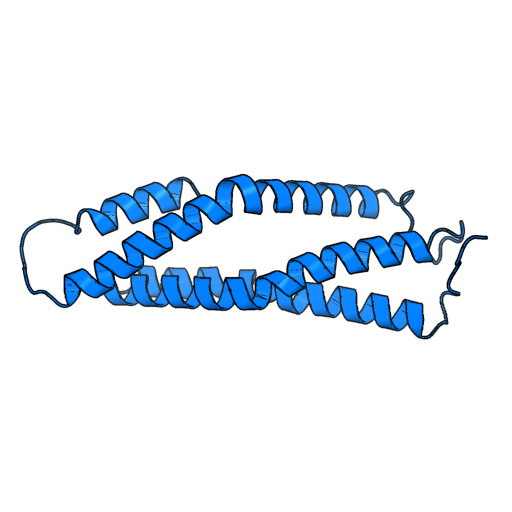-4.595 -3.105 1.00 95.25 67 ILE A CA 1
ATOM 522 C C . ILE A 1 67 ? 4.979 -4.287 -3.290 1.00 95.25 67 ILE A C 1
ATOM 524 O O . ILE A 1 67 ? 5.356 -3.611 -4.248 1.00 95.25 67 ILE A O 1
ATOM 528 N N . PHE A 1 68 ? 5.837 -4.857 -2.438 1.00 96.06 68 PHE A N 1
ATOM 529 C CA . PHE A 1 68 ? 7.290 -4.723 -2.570 1.00 96.06 68 PHE A CA 1
ATOM 530 C C . PHE A 1 68 ? 7.821 -5.368 -3.854 1.00 96.06 68 PHE A C 1
ATOM 532 O O . PHE A 1 68 ? 8.644 -4.767 -4.549 1.00 96.06 68 PHE A O 1
ATOM 539 N N . ALA A 1 69 ? 7.333 -6.567 -4.191 1.00 96.81 69 ALA A N 1
ATOM 540 C CA . ALA A 1 69 ? 7.693 -7.248 -5.430 1.00 96.81 69 ALA A CA 1
ATOM 541 C C . ALA A 1 69 ? 7.304 -6.415 -6.657 1.00 96.81 69 ALA A C 1
ATOM 543 O O . ALA A 1 69 ? 8.103 -6.295 -7.579 1.00 96.81 69 ALA A O 1
ATOM 544 N N . ASN A 1 70 ? 6.129 -5.780 -6.648 1.00 96.75 70 ASN A N 1
ATOM 545 C CA . ASN A 1 70 ? 5.692 -4.895 -7.720 1.00 96.75 70 ASN A CA 1
ATOM 546 C C . ASN A 1 70 ? 6.691 -3.751 -7.953 1.00 96.75 70 ASN A C 1
ATOM 548 O O . ASN A 1 70 ? 7.140 -3.563 -9.083 1.00 96.75 70 ASN A O 1
ATOM 552 N N . GLY A 1 71 ? 7.092 -3.032 -6.898 1.00 94.75 71 GLY A N 1
ATOM 553 C CA . GLY A 1 71 ? 8.077 -1.952 -7.017 1.00 94.75 71 GLY A CA 1
ATOM 554 C C . GLY A 1 71 ? 9.439 -2.434 -7.520 1.00 94.75 71 GLY A C 1
ATOM 555 O O . GLY A 1 71 ? 10.021 -1.824 -8.416 1.00 94.75 71 GLY A O 1
ATOM 556 N N . LEU A 1 72 ? 9.928 -3.561 -6.993 1.00 95.75 72 LEU A N 1
ATOM 557 C CA . LEU A 1 72 ? 11.203 -4.146 -7.411 1.00 95.75 72 LEU A CA 1
ATOM 558 C C . LEU A 1 72 ? 11.180 -4.590 -8.880 1.00 95.75 72 LEU A C 1
ATOM 560 O O . LEU A 1 72 ? 12.102 -4.286 -9.631 1.00 95.75 72 LEU A O 1
ATOM 564 N N . LEU A 1 73 ? 10.128 -5.292 -9.301 1.00 94.88 73 LEU A N 1
ATOM 565 C CA . LEU A 1 73 ? 9.979 -5.770 -10.675 1.00 94.88 73 LEU A CA 1
ATOM 566 C C . LEU A 1 73 ? 9.791 -4.605 -11.654 1.00 94.88 73 LEU A C 1
ATOM 568 O O . LEU A 1 73 ? 10.353 -4.637 -12.743 1.00 94.88 73 LEU A O 1
ATOM 572 N N . GLY A 1 74 ? 9.087 -3.545 -11.244 1.00 92.12 74 GLY A N 1
ATOM 573 C CA . GLY A 1 74 ? 8.963 -2.316 -12.029 1.00 92.12 74 GLY A CA 1
ATOM 574 C C . GLY A 1 74 ? 10.319 -1.646 -12.246 1.00 92.12 74 GLY A C 1
ATOM 575 O O . GLY A 1 74 ? 10.661 -1.289 -13.369 1.00 92.12 74 GLY A O 1
ATOM 576 N N . LEU A 1 75 ? 11.143 -1.561 -11.198 1.00 91.56 75 LEU A N 1
ATOM 577 C CA . LEU A 1 75 ? 12.513 -1.061 -11.311 1.00 91.56 75 LEU A CA 1
ATOM 578 C C . LEU A 1 75 ? 13.367 -1.929 -12.253 1.00 91.56 75 LEU A C 1
ATOM 580 O O . LEU A 1 75 ? 14.113 -1.392 -13.069 1.00 91.56 75 LEU A O 1
ATOM 584 N N . LEU A 1 76 ? 13.244 -3.258 -12.172 1.00 89.75 76 LEU A N 1
ATOM 585 C CA . LEU A 1 76 ? 13.953 -4.175 -13.071 1.00 89.75 76 LEU A CA 1
ATOM 586 C C . LEU A 1 76 ? 13.548 -3.980 -14.538 1.00 89.75 76 LEU A C 1
ATOM 588 O O . LEU A 1 76 ? 14.427 -3.997 -15.395 1.00 89.75 76 LEU A O 1
ATOM 592 N N . LEU A 1 77 ? 12.265 -3.738 -14.833 1.00 88.25 77 LEU A N 1
ATOM 593 C CA . LEU A 1 77 ? 11.805 -3.442 -16.197 1.00 88.25 77 LEU A CA 1
ATOM 594 C C . LEU A 1 77 ? 12.475 -2.195 -16.772 1.00 88.25 77 LEU A C 1
ATOM 596 O O . LEU A 1 77 ? 12.909 -2.221 -17.921 1.00 88.25 77 LEU A O 1
ATOM 600 N N . VAL A 1 78 ? 12.608 -1.140 -15.967 1.00 87.38 78 VAL A N 1
ATOM 601 C CA . VAL A 1 78 ? 13.272 0.101 -16.388 1.00 87.38 78 VAL A CA 1
ATOM 602 C C . VAL A 1 78 ? 14.775 -0.119 -16.603 1.00 87.38 78 VAL A C 1
ATOM 604 O O . VAL A 1 78 ? 15.352 0.395 -17.557 1.00 87.38 78 VAL A O 1
ATOM 607 N N . ILE A 1 79 ? 15.425 -0.917 -15.747 1.00 84.62 79 ILE A N 1
ATOM 608 C CA . ILE A 1 79 ? 16.854 -1.247 -15.890 1.00 84.62 79 ILE A CA 1
ATOM 609 C C . ILE A 1 79 ? 17.105 -2.096 -17.143 1.00 84.62 79 ILE A C 1
ATOM 611 O O . ILE A 1 79 ? 18.071 -1.845 -17.863 1.00 84.62 79 ILE A O 1
ATOM 615 N N . PHE A 1 80 ? 16.257 -3.091 -17.418 1.00 81.56 80 PHE A N 1
ATOM 616 C CA . PHE A 1 80 ? 16.376 -3.937 -18.609 1.00 81.56 80 PHE A CA 1
ATOM 617 C C . PHE A 1 80 ? 16.003 -3.198 -19.899 1.00 81.56 80 PHE A C 1
ATOM 619 O O . PHE A 1 80 ? 16.566 -3.509 -20.946 1.00 81.56 80 PHE A O 1
ATOM 626 N N . GLY A 1 81 ? 15.100 -2.217 -19.822 1.00 72.56 81 GLY A N 1
ATOM 627 C CA . GLY A 1 81 ? 14.615 -1.433 -20.958 1.00 72.56 81 GLY A CA 1
ATOM 628 C C . GLY A 1 81 ? 15.529 -0.299 -21.430 1.00 72.56 81 GLY A C 1
ATOM 629 O O . GLY A 1 81 ? 15.291 0.223 -22.513 1.00 72.56 81 GLY A O 1
ATOM 630 N N . ALA A 1 82 ? 16.581 0.056 -20.678 1.00 67.88 82 ALA A N 1
ATOM 631 C CA . ALA A 1 82 ? 17.473 1.193 -20.949 1.00 67.88 82 ALA A CA 1
ATOM 632 C C . ALA A 1 82 ? 18.348 1.014 -22.215 1.00 67.88 82 ALA A C 1
ATOM 634 O O . ALA A 1 82 ? 19.562 0.801 -22.140 1.00 67.88 82 ALA A O 1
ATOM 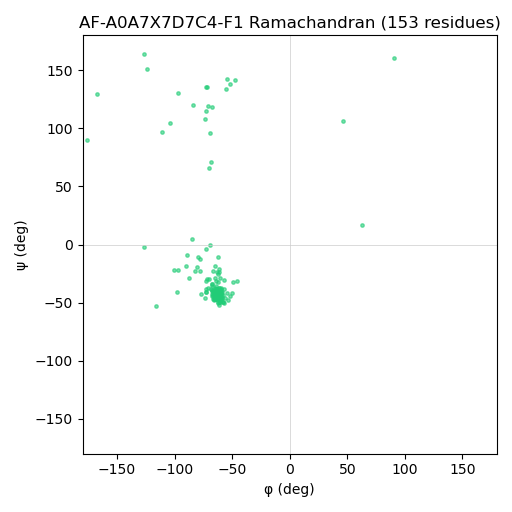635 N N . THR A 1 83 ? 17.723 1.086 -23.389 1.00 65.56 83 THR A N 1
ATOM 636 C CA . THR A 1 83 ? 18.292 0.742 -24.704 1.00 65.56 83 THR A CA 1
ATOM 637 C C . THR A 1 83 ? 18.151 1.860 -25.750 1.00 65.56 83 THR A C 1
ATOM 639 O O . THR A 1 83 ? 18.716 1.741 -26.833 1.00 65.56 83 THR A O 1
ATOM 642 N N . HIS A 1 84 ? 17.503 2.977 -25.399 1.00 58.91 84 HIS A N 1
ATOM 643 C CA . HIS A 1 84 ? 17.152 4.148 -26.220 1.00 58.91 84 HIS A CA 1
ATOM 644 C C . HIS A 1 84 ? 16.197 3.852 -27.386 1.00 58.91 84 HIS A C 1
ATOM 646 O O . HIS A 1 84 ? 16.069 4.657 -28.312 1.00 58.91 84 HIS A O 1
ATOM 652 N N . ASP A 1 85 ? 15.523 2.706 -27.357 1.00 63.09 85 ASP A N 1
ATOM 653 C CA . ASP A 1 85 ? 14.515 2.341 -28.343 1.00 63.09 85 ASP A CA 1
ATOM 654 C C . ASP A 1 85 ? 13.113 2.671 -27.781 1.00 63.09 85 ASP A C 1
ATOM 656 O O . ASP A 1 85 ? 12.801 2.309 -26.644 1.00 63.09 85 ASP A O 1
ATOM 660 N N . PRO A 1 86 ? 12.252 3.375 -28.544 1.00 61.16 86 PRO A N 1
ATOM 661 C CA . PRO A 1 86 ? 10.909 3.761 -28.104 1.00 61.16 86 PRO A CA 1
ATOM 662 C C . PRO A 1 86 ? 9.971 2.579 -27.812 1.00 61.16 86 PRO A C 1
ATOM 664 O O . PRO A 1 86 ? 8.894 2.785 -27.256 1.00 61.16 86 PRO A O 1
ATOM 667 N N . ALA A 1 87 ? 10.338 1.350 -28.180 1.00 62.69 87 ALA A N 1
ATOM 668 C CA . ALA A 1 87 ? 9.610 0.148 -27.787 1.00 62.69 87 ALA A CA 1
ATOM 669 C C . ALA A 1 87 ? 9.797 -0.237 -26.300 1.00 62.69 87 ALA A C 1
ATOM 671 O O . ALA A 1 87 ? 9.173 -1.201 -25.852 1.00 62.69 87 ALA A O 1
ATOM 672 N N . TYR A 1 88 ? 10.636 0.477 -25.537 1.00 66.75 88 TYR A N 1
ATOM 673 C CA . TYR A 1 88 ? 11.067 0.080 -24.196 1.00 66.75 88 TYR A CA 1
ATOM 674 C C . TYR A 1 88 ? 10.775 1.145 -23.144 1.00 66.75 88 TYR A C 1
ATOM 676 O O . TYR A 1 88 ? 10.755 2.339 -23.416 1.00 66.75 88 TYR A O 1
ATOM 684 N N . ILE A 1 89 ? 10.573 0.669 -21.916 1.00 69.69 89 ILE A N 1
ATOM 685 C CA . ILE A 1 89 ? 10.258 1.500 -20.756 1.00 69.69 89 ILE A CA 1
ATOM 686 C C . ILE A 1 89 ? 11.560 2.034 -20.160 1.00 69.69 89 ILE A C 1
ATOM 688 O O . ILE A 1 89 ? 12.394 1.255 -19.692 1.00 69.69 89 ILE A O 1
ATOM 692 N N . GLU A 1 90 ? 11.706 3.355 -20.119 1.00 72.50 90 GLU A N 1
ATOM 693 C CA . GLU A 1 90 ? 12.914 4.019 -19.623 1.00 72.50 90 GLU A CA 1
ATOM 694 C C . GLU A 1 90 ? 12.622 5.048 -18.529 1.00 72.50 90 GLU A C 1
ATOM 696 O O . GLU A 1 90 ? 11.505 5.527 -18.364 1.00 72.50 90 GLU A O 1
ATOM 701 N N . PHE A 1 91 ? 13.655 5.464 -17.789 1.00 75.12 91 PHE A N 1
ATOM 702 C CA . PHE A 1 91 ? 13.531 6.584 -16.845 1.00 75.12 91 PHE A CA 1
ATOM 703 C C . PHE A 1 91 ? 13.200 7.918 -17.533 1.00 75.12 91 PHE A C 1
ATOM 705 O O . PHE A 1 91 ? 12.663 8.818 -16.890 1.00 75.12 91 PHE A O 1
ATOM 712 N N . SER A 1 92 ? 13.533 8.056 -18.820 1.00 75.62 92 SER A N 1
ATOM 713 C CA . SER A 1 92 ? 13.227 9.236 -19.637 1.00 75.62 92 SER A CA 1
ATOM 714 C C . SER A 1 92 ? 11.719 9.405 -19.864 1.00 75.62 92 SER A C 1
ATOM 716 O O . SER A 1 92 ? 11.247 10.531 -20.054 1.00 75.62 92 SER A O 1
ATOM 718 N N . ASP A 1 93 ? 10.946 8.321 -19.754 1.00 82.56 93 ASP A N 1
ATOM 719 C CA . ASP A 1 93 ? 9.498 8.372 -19.829 1.00 82.56 93 ASP A CA 1
ATOM 720 C C . ASP A 1 93 ? 8.923 9.112 -18.620 1.00 82.56 93 ASP A C 1
ATOM 722 O O . ASP A 1 93 ? 9.034 8.700 -17.459 1.00 82.56 93 ASP A O 1
ATOM 726 N N . THR A 1 94 ? 8.233 10.218 -18.898 1.00 88.75 94 THR A N 1
ATOM 727 C CA . THR A 1 94 ? 7.656 11.073 -17.851 1.00 88.75 94 THR A CA 1
ATOM 728 C C . THR A 1 94 ? 6.708 10.292 -16.937 1.00 88.75 94 THR A C 1
ATOM 730 O O . THR A 1 94 ? 6.711 10.488 -15.722 1.00 88.75 94 THR A O 1
ATOM 733 N N . TRP A 1 95 ? 5.928 9.361 -17.495 1.00 87.81 95 TRP A N 1
ATOM 734 C CA . TRP A 1 95 ? 4.990 8.549 -16.722 1.00 87.81 95 TRP A CA 1
ATOM 735 C C . TRP A 1 95 ? 5.700 7.572 -15.770 1.00 87.81 95 TRP A C 1
ATOM 737 O O . TRP A 1 95 ? 5.214 7.374 -14.657 1.00 87.81 95 TRP A O 1
ATOM 747 N N . VAL A 1 96 ? 6.865 7.026 -16.151 1.00 88.94 96 VAL A N 1
ATOM 748 C CA . VAL A 1 96 ? 7.673 6.128 -15.304 1.00 88.94 96 VAL A CA 1
ATOM 749 C C . VAL A 1 96 ? 8.199 6.886 -14.097 1.00 88.94 96 VAL A C 1
ATOM 751 O O . VAL A 1 96 ? 8.053 6.432 -12.964 1.00 88.94 96 VAL A O 1
ATOM 754 N N . THR A 1 97 ? 8.758 8.076 -14.322 1.00 88.12 97 THR A N 1
ATOM 755 C CA . THR A 1 97 ? 9.276 8.920 -13.238 1.00 88.12 97 THR A CA 1
ATOM 756 C C . THR A 1 97 ? 8.169 9.318 -12.258 1.00 88.12 97 THR A C 1
ATOM 758 O O . THR A 1 97 ? 8.364 9.250 -11.039 1.00 88.12 97 THR A O 1
ATOM 761 N N . ILE A 1 98 ? 6.987 9.686 -12.768 1.00 93.88 98 ILE A N 1
ATOM 762 C CA . ILE A 1 98 ? 5.815 9.993 -11.936 1.00 93.88 98 ILE A CA 1
ATOM 763 C C . ILE A 1 98 ? 5.388 8.757 -11.136 1.00 93.88 98 ILE A C 1
ATOM 765 O O . ILE A 1 98 ? 5.242 8.847 -9.917 1.00 93.88 98 ILE A O 1
ATOM 769 N N . ALA A 1 99 ? 5.230 7.602 -11.786 1.00 92.56 99 ALA A N 1
ATOM 770 C CA . ALA A 1 99 ? 4.813 6.365 -11.132 1.00 92.56 99 ALA A CA 1
ATOM 771 C C . ALA A 1 99 ? 5.795 5.935 -10.031 1.00 92.56 99 ALA A C 1
ATOM 773 O O . ALA A 1 99 ? 5.374 5.618 -8.919 1.00 92.56 99 ALA A O 1
ATOM 774 N N . MET A 1 100 ? 7.100 5.993 -10.304 1.00 91.88 100 MET A N 1
ATOM 775 C CA . MET A 1 100 ? 8.154 5.663 -9.342 1.00 91.88 100 MET A CA 1
ATOM 776 C C . MET A 1 100 ? 8.125 6.609 -8.136 1.00 91.88 100 MET A C 1
ATOM 778 O O . MET A 1 100 ? 8.220 6.170 -6.990 1.00 91.88 100 MET A O 1
ATOM 782 N N . THR A 1 101 ? 7.943 7.908 -8.384 1.00 94.00 101 THR A N 1
ATOM 783 C CA . THR A 1 101 ? 7.869 8.928 -7.331 1.00 94.00 101 THR A CA 1
ATOM 784 C C . THR A 1 101 ? 6.644 8.713 -6.445 1.00 94.00 101 THR A C 1
ATOM 786 O O . THR A 1 101 ? 6.763 8.723 -5.220 1.00 94.00 101 THR A O 1
ATOM 789 N N . LEU A 1 102 ? 5.476 8.464 -7.045 1.00 95.38 102 LEU A N 1
ATOM 790 C CA . LEU A 1 102 ? 4.247 8.158 -6.312 1.00 95.38 102 LEU A CA 1
ATOM 791 C C . LEU A 1 102 ? 4.376 6.863 -5.508 1.00 95.38 102 LEU A C 1
ATOM 793 O O . LEU A 1 102 ? 3.963 6.831 -4.352 1.00 95.38 102 LEU A O 1
ATOM 797 N N . TYR A 1 103 ? 4.990 5.824 -6.080 1.00 94.06 103 TYR A N 1
ATOM 798 C CA . TYR A 1 103 ? 5.247 4.569 -5.376 1.00 94.06 103 TYR A CA 1
ATOM 799 C C . TYR A 1 103 ? 6.133 4.792 -4.144 1.00 94.06 103 TYR A C 1
ATOM 801 O O . TYR A 1 103 ? 5.772 4.374 -3.046 1.00 94.06 103 TYR A O 1
ATOM 809 N N . ILE A 1 104 ? 7.256 5.504 -4.288 1.00 94.94 104 ILE A N 1
ATOM 810 C CA . ILE A 1 104 ? 8.157 5.804 -3.165 1.00 94.94 104 ILE A CA 1
ATOM 811 C C . ILE A 1 104 ? 7.437 6.640 -2.101 1.00 94.94 104 ILE A C 1
ATOM 813 O O . ILE A 1 104 ? 7.514 6.311 -0.918 1.00 94.94 104 ILE A O 1
ATOM 817 N N . ALA A 1 105 ? 6.704 7.683 -2.498 1.00 96.44 105 ALA A N 1
ATOM 818 C CA . ALA A 1 105 ? 5.952 8.522 -1.567 1.00 96.44 105 ALA A CA 1
ATOM 819 C C . ALA A 1 105 ? 4.896 7.715 -0.792 1.00 96.44 105 ALA A C 1
ATOM 821 O O . ALA A 1 105 ? 4.801 7.836 0.430 1.00 96.44 105 ALA A O 1
ATOM 822 N N . ALA A 1 106 ? 4.152 6.847 -1.481 1.00 93.56 106 ALA A N 1
ATOM 823 C CA . ALA A 1 106 ? 3.173 5.959 -0.864 1.00 93.56 106 ALA A CA 1
ATOM 824 C C . ALA A 1 106 ? 3.832 4.959 0.097 1.00 93.56 106 ALA A C 1
ATOM 826 O O . ALA A 1 106 ? 3.315 4.733 1.189 1.00 93.56 106 ALA A O 1
ATOM 827 N N . MET A 1 107 ? 4.993 4.403 -0.260 1.00 94.06 107 MET A N 1
ATOM 828 C CA . MET A 1 107 ? 5.745 3.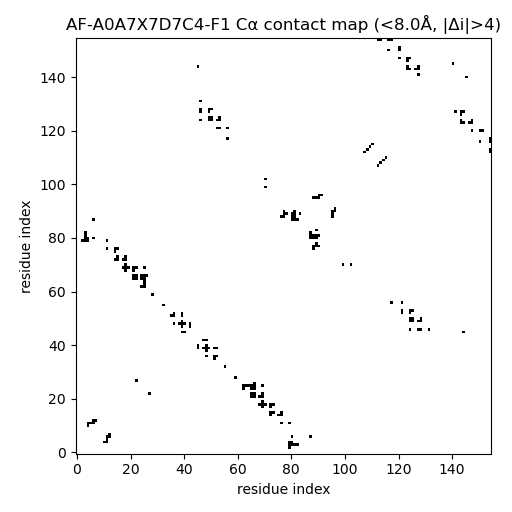498 0.612 1.00 94.06 107 MET A CA 1
ATOM 829 C C . MET A 1 107 ? 6.252 4.200 1.870 1.00 94.06 107 MET A C 1
ATOM 831 O O . MET A 1 107 ? 6.116 3.662 2.967 1.00 94.06 107 MET A O 1
ATOM 835 N N . VAL A 1 108 ? 6.787 5.415 1.737 1.00 95.19 108 VAL A N 1
ATOM 836 C CA . VAL A 1 108 ? 7.218 6.229 2.882 1.00 95.19 108 VAL A CA 1
ATOM 837 C C . VAL A 1 108 ? 6.034 6.522 3.803 1.00 95.19 108 VAL A C 1
ATOM 839 O O . VAL A 1 108 ? 6.132 6.298 5.008 1.00 95.19 108 VAL A O 1
ATOM 842 N N . LEU A 1 109 ? 4.898 6.955 3.250 1.00 94.44 109 LEU A N 1
ATOM 843 C CA . LEU A 1 109 ? 3.682 7.205 4.026 1.00 94.44 109 LEU A CA 1
ATOM 844 C C . LEU A 1 109 ? 3.180 5.930 4.722 1.00 94.44 109 LEU A C 1
ATOM 846 O O . LEU A 1 109 ? 2.869 5.949 5.912 1.00 94.44 109 LEU A O 1
ATOM 850 N N . SER A 1 110 ? 3.145 4.812 3.998 1.00 91.19 110 SER A N 1
ATOM 851 C CA . SER A 1 110 ? 2.700 3.520 4.518 1.00 91.19 110 SER A CA 1
ATOM 852 C C . SER A 1 110 ? 3.563 3.061 5.692 1.00 91.19 110 SER A C 1
ATOM 854 O O . SER A 1 110 ? 3.042 2.749 6.759 1.00 91.19 110 SER A O 1
ATOM 856 N N . LEU A 1 111 ? 4.888 3.088 5.541 1.00 92.75 111 LEU A N 1
ATOM 857 C CA . LEU A 1 111 ? 5.815 2.596 6.559 1.00 92.75 111 LEU A CA 1
ATOM 858 C C . LEU A 1 111 ? 5.902 3.514 7.780 1.00 92.75 111 LEU A 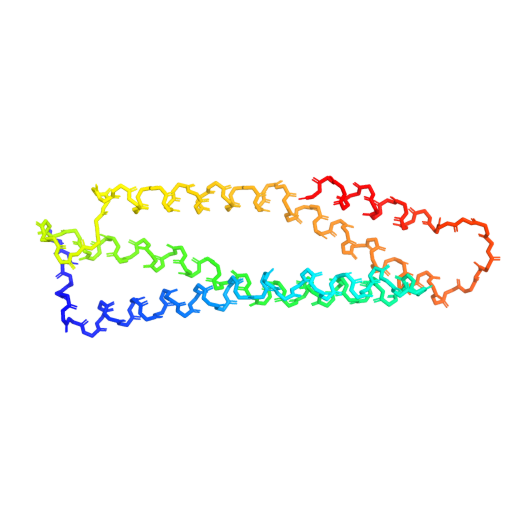C 1
ATOM 860 O O . LEU A 1 111 ? 5.966 3.023 8.906 1.00 92.75 111 LEU A O 1
ATOM 864 N N . LEU A 1 112 ? 5.924 4.834 7.571 1.00 94.06 112 LEU A N 1
ATOM 865 C CA . LEU A 1 112 ? 6.155 5.792 8.654 1.00 94.06 112 LEU A CA 1
ATOM 866 C C . LEU A 1 112 ? 4.877 6.202 9.385 1.00 94.06 112 LEU A C 1
ATOM 868 O O . LEU A 1 112 ? 4.945 6.540 10.564 1.00 94.06 112 LEU A O 1
ATOM 872 N N . VAL A 1 113 ? 3.728 6.187 8.707 1.00 92.62 113 VAL A N 1
ATOM 873 C CA . VAL A 1 113 ? 2.460 6.677 9.270 1.00 92.62 113 VAL A CA 1
ATOM 874 C C . VAL A 1 113 ? 1.451 5.547 9.401 1.00 92.62 113 VAL A C 1
ATOM 876 O O . VAL A 1 113 ? 0.918 5.313 10.486 1.00 92.62 113 VAL A O 1
ATOM 879 N N . HIS A 1 114 ? 1.205 4.815 8.318 1.00 89.88 114 HIS A N 1
ATOM 880 C CA . HIS A 1 114 ? 0.090 3.874 8.277 1.00 89.88 114 HIS A CA 1
ATOM 881 C C . HIS A 1 114 ? 0.367 2.611 9.111 1.00 89.88 114 HIS A C 1
ATOM 883 O O . HIS A 1 114 ? -0.454 2.230 9.940 1.00 89.88 114 HIS A O 1
ATOM 889 N N . GLN A 1 115 ? 1.550 2.002 8.996 1.00 90.38 115 GLN A N 1
ATOM 890 C CA . GLN A 1 115 ? 1.894 0.784 9.735 1.00 90.38 115 GLN A CA 1
ATOM 891 C C . GLN A 1 115 ? 1.900 0.939 11.263 1.00 90.38 115 GLN A C 1
ATOM 893 O O . GLN A 1 115 ? 1.343 0.067 11.937 1.00 90.38 115 GLN A O 1
ATOM 898 N N . PRO A 1 116 ? 2.490 1.996 11.857 1.00 91.38 116 PRO A N 1
ATOM 899 C CA . PRO A 1 116 ? 2.394 2.212 13.298 1.00 91.38 116 PRO A CA 1
ATOM 900 C C . PRO A 1 116 ? 0.944 2.356 13.773 1.00 91.38 116 PRO A C 1
ATOM 902 O O . PRO A 1 116 ? 0.573 1.787 14.801 1.00 91.38 116 PRO A O 1
ATOM 905 N N . ASN A 1 117 ? 0.113 3.068 13.005 1.00 90.12 117 ASN A N 1
ATOM 906 C CA . ASN A 1 117 ? -1.297 3.258 13.330 1.00 90.12 117 ASN A CA 1
ATOM 907 C C . ASN A 1 117 ? -2.087 1.949 13.236 1.00 90.12 117 ASN A C 1
ATOM 909 O O . ASN A 1 117 ? -2.834 1.641 14.163 1.00 90.12 117 ASN A O 1
ATOM 913 N N . LEU A 1 118 ? -1.875 1.153 12.182 1.00 88.69 118 LEU A N 1
ATOM 914 C CA . LEU A 1 118 ? -2.513 -0.155 12.014 1.00 88.69 118 LEU A CA 1
ATOM 915 C C . LEU A 1 118 ? -2.175 -1.099 13.170 1.00 88.69 118 LEU A C 1
ATOM 917 O O . LEU A 1 118 ? -3.083 -1.670 13.762 1.00 88.69 118 LEU A O 1
ATOM 921 N N . LYS A 1 119 ? -0.902 -1.177 13.578 1.00 90.31 119 LYS A N 1
ATOM 922 C CA . LYS A 1 119 ? -0.487 -1.996 14.731 1.00 90.31 119 LYS A CA 1
ATOM 923 C C . LYS A 1 119 ? -1.184 -1.576 16.022 1.00 90.31 119 LYS A C 1
ATOM 925 O O . LYS A 1 119 ? -1.581 -2.427 16.810 1.00 90.31 119 LYS A O 1
ATOM 930 N N . ALA A 1 120 ? -1.336 -0.275 16.251 1.00 89.38 120 ALA A N 1
ATOM 931 C CA . ALA A 1 120 ? -2.031 0.212 17.435 1.00 89.38 120 ALA A CA 1
ATOM 932 C C . ALA A 1 120 ? -3.545 -0.054 17.377 1.00 89.38 120 ALA A C 1
ATOM 934 O O . ALA A 1 120 ? -4.141 -0.413 18.388 1.00 89.38 120 ALA A O 1
ATOM 935 N N . MET A 1 121 ? -4.165 0.067 16.198 1.00 88.06 121 MET A N 1
ATOM 936 C CA . MET A 1 121 ? -5.566 -0.315 15.999 1.00 88.06 121 MET A CA 1
ATOM 937 C C . MET A 1 121 ? -5.782 -1.817 16.211 1.00 88.06 121 MET A C 1
ATOM 939 O O . MET A 1 121 ? -6.774 -2.192 16.827 1.00 88.06 121 MET A O 1
ATOM 943 N N . ALA A 1 122 ? -4.843 -2.660 15.774 1.00 89.06 122 ALA A N 1
ATOM 944 C CA . ALA A 1 122 ? -4.874 -4.108 15.976 1.00 89.06 122 ALA A CA 1
ATOM 945 C C . ALA A 1 122 ? -4.978 -4.480 17.459 1.00 89.06 122 ALA A C 1
ATOM 947 O O . ALA A 1 122 ? -5.794 -5.315 17.844 1.00 89.06 122 ALA A O 1
ATOM 948 N N . VAL A 1 123 ? -4.163 -3.828 18.297 1.00 89.81 123 VAL A N 1
ATOM 949 C CA . VAL A 1 123 ? -4.144 -4.049 19.750 1.00 89.81 123 VAL A CA 1
ATOM 950 C C . VAL A 1 123 ? -5.496 -3.689 20.361 1.00 89.81 123 VAL A C 1
ATOM 952 O O . VAL A 1 123 ? -6.085 -4.510 21.052 1.00 89.81 123 VAL A O 1
ATOM 955 N N . LEU A 1 124 ? -6.035 -2.511 20.042 1.00 88.19 124 LEU A N 1
ATOM 956 C CA . LEU A 1 124 ? -7.333 -2.069 20.562 1.00 88.19 124 LEU A CA 1
ATOM 957 C C . LEU A 1 124 ? -8.496 -2.947 20.077 1.00 88.19 124 LEU A C 1
ATOM 959 O O . LEU A 1 124 ? -9.433 -3.214 20.827 1.00 88.19 124 LEU A O 1
ATOM 963 N N . GLN A 1 125 ? -8.449 -3.405 18.822 1.00 89.06 125 GLN A N 1
ATOM 964 C CA . GLN A 1 125 ? -9.426 -4.355 18.290 1.00 89.06 125 GLN A CA 1
ATOM 965 C C . GLN A 1 125 ? -9.364 -5.682 19.046 1.00 89.06 125 GLN A C 1
ATOM 967 O O . GLN A 1 125 ? -10.410 -6.224 19.396 1.00 89.06 125 GLN A O 1
ATOM 972 N N . GLN A 1 126 ? -8.161 -6.178 19.340 1.00 88.25 126 GLN A N 1
ATOM 973 C CA . GLN A 1 126 ? -7.973 -7.399 20.116 1.00 88.25 126 GLN A CA 1
ATOM 974 C C . GLN A 1 126 ? -8.473 -7.236 21.558 1.00 88.25 126 GLN A C 1
ATOM 976 O O . GLN A 1 126 ? -9.233 -8.074 22.033 1.00 88.25 126 GLN A O 1
ATOM 981 N N . GLU A 1 127 ? -8.151 -6.124 22.222 1.00 86.38 127 GLU A N 1
ATOM 982 C CA . GLU A 1 127 ? -8.658 -5.810 23.563 1.00 86.38 127 GLU A CA 1
ATOM 983 C C . GLU A 1 127 ? -10.187 -5.717 23.608 1.00 86.38 127 GLU A C 1
ATOM 985 O O . GLU A 1 127 ? -10.799 -6.160 24.577 1.00 86.38 127 GLU A O 1
ATOM 990 N N . LEU A 1 128 ? -10.826 -5.171 22.569 1.00 85.50 128 LEU A N 1
ATOM 991 C CA . LEU A 1 128 ? -12.287 -5.129 22.475 1.00 85.50 128 LEU A CA 1
ATOM 992 C C . LEU A 1 128 ? -12.885 -6.536 22.335 1.00 85.50 128 LEU A C 1
ATOM 994 O O . LEU A 1 128 ? -13.902 -6.841 22.959 1.00 85.50 128 LEU A O 1
ATOM 998 N N . ILE A 1 129 ? -12.254 -7.395 21.531 1.00 87.19 129 ILE A N 1
ATOM 999 C CA . ILE A 1 129 ? -12.668 -8.793 21.359 1.00 87.19 129 ILE A CA 1
ATOM 1000 C C . ILE A 1 129 ? -12.528 -9.561 22.680 1.00 87.19 129 ILE A C 1
ATOM 1002 O O . ILE A 1 129 ? -13.452 -10.280 23.066 1.00 87.19 129 ILE A O 1
ATOM 1006 N N . ASP A 1 130 ? -11.411 -9.379 23.381 1.00 85.69 130 ASP A N 1
ATOM 1007 C CA . ASP A 1 130 ? -11.113 -10.060 24.640 1.00 85.69 130 ASP A CA 1
ATOM 1008 C C . ASP A 1 130 ? -11.969 -9.507 25.792 1.00 85.69 130 ASP A C 1
ATOM 1010 O O . ASP A 1 130 ? -12.520 -10.268 26.585 1.00 85.69 130 ASP A O 1
ATOM 1014 N N . GLY A 1 131 ? -12.173 -8.190 25.859 1.00 75.12 131 GLY A N 1
ATOM 1015 C CA . GLY A 1 131 ? -13.000 -7.522 26.867 1.00 75.12 131 GLY A CA 1
ATOM 1016 C C . GLY A 1 131 ? -14.489 -7.844 26.743 1.00 75.12 131 GLY A C 1
ATOM 1017 O O . GLY A 1 131 ? -15.165 -8.011 27.754 1.00 75.12 131 GLY A O 1
ATOM 1018 N N . ALA A 1 132 ? -15.002 -8.042 25.526 1.00 62.62 132 ALA A N 1
ATOM 1019 C CA . ALA A 1 132 ? -16.372 -8.513 25.318 1.00 62.62 132 ALA A CA 1
ATOM 1020 C C . ALA A 1 132 ? -16.613 -9.944 25.839 1.00 62.62 132 ALA A C 1
ATOM 1022 O O . ALA A 1 132 ? -17.760 -10.324 26.080 1.00 62.62 132 ALA A O 1
ATOM 1023 N N . SER A 1 133 ? -15.554 -10.736 26.051 1.00 56.00 133 SER A N 1
ATOM 1024 C CA . SER A 1 133 ? -15.659 -12.058 26.680 1.00 56.00 133 SER A CA 1
ATOM 1025 C C . SER A 1 133 ? -15.817 -12.002 28.213 1.00 56.00 133 SER A C 1
ATOM 1027 O O . SER A 1 133 ? -16.218 -12.996 28.819 1.00 56.00 133 SER A O 1
ATOM 1029 N N . GLY A 1 134 ? -15.585 -10.836 28.838 1.00 47.00 134 GLY A N 1
ATOM 1030 C CA . GLY A 1 134 ? -15.790 -10.562 30.264 1.00 47.00 134 GLY A CA 1
ATOM 1031 C C . GLY A 1 134 ? -16.949 -9.587 30.487 1.00 47.00 134 GLY A C 1
ATOM 1032 O O . GLY A 1 134 ? -16.788 -8.378 30.374 1.00 47.00 134 GLY A O 1
ATOM 1033 N N . GLY A 1 135 ? -18.140 -10.113 30.779 1.00 49.25 135 GLY A N 1
ATOM 1034 C CA . GLY A 1 135 ? -19.393 -9.354 30.810 1.00 49.25 135 GLY A CA 1
ATOM 1035 C C . GLY A 1 135 ? -19.391 -8.072 31.659 1.00 49.25 135 GLY A C 1
ATOM 1036 O O . GLY A 1 135 ? -18.948 -8.055 32.805 1.00 49.25 135 GLY A O 1
ATOM 1037 N N . GLY A 1 136 ? -19.998 -7.020 31.108 1.00 41.34 136 GLY A N 1
ATOM 1038 C CA . GLY A 1 136 ? -20.297 -5.779 31.816 1.00 41.34 136 GLY A CA 1
ATOM 1039 C C . GLY A 1 136 ? -21.085 -4.811 30.941 1.00 41.34 136 GLY A C 1
ATOM 1040 O O . GLY A 1 136 ? -20.514 -3.997 30.227 1.00 41.34 136 GLY A O 1
ATOM 1041 N N . ALA A 1 137 ? -22.412 -4.900 30.988 1.00 53.88 137 ALA A N 1
ATOM 1042 C CA . ALA A 1 137 ? -23.291 -3.898 30.405 1.00 53.88 137 ALA A CA 1
ATOM 1043 C C . ALA A 1 137 ? -23.261 -2.649 31.290 1.00 53.88 137 ALA A C 1
ATOM 1045 O O . ALA A 1 137 ? -23.839 -2.723 32.361 1.00 53.88 137 ALA A O 1
ATOM 1046 N N . HIS A 1 138 ? -22.636 -1.536 30.877 1.00 45.00 138 HIS A N 1
ATOM 1047 C CA . HIS A 1 138 ? -22.970 -0.176 31.339 1.00 45.00 138 HIS A CA 1
ATOM 1048 C C . HIS A 1 138 ? -22.316 0.926 30.475 1.00 45.00 138 HIS A C 1
ATOM 1050 O O . HIS A 1 138 ? -21.112 0.925 30.262 1.00 45.00 138 HIS A O 1
ATOM 1056 N N . ALA A 1 139 ? -23.171 1.868 30.050 1.00 52.03 139 ALA A N 1
ATOM 1057 C CA . ALA A 1 139 ? -22.943 3.262 29.644 1.00 52.03 139 ALA A CA 1
ATOM 1058 C C . ALA A 1 139 ? -21.774 3.604 28.687 1.00 52.03 139 ALA A C 1
ATOM 1060 O O . ALA A 1 139 ? -20.632 3.763 29.101 1.00 52.03 139 ALA A O 1
ATOM 1061 N N . GLY A 1 140 ? -22.131 3.909 27.432 1.00 55.94 140 GLY A N 1
ATOM 1062 C CA . GLY A 1 140 ? -21.250 4.518 26.424 1.00 55.94 140 GLY A CA 1
ATOM 1063 C C . GLY A 1 140 ? -20.486 3.505 25.562 1.00 55.94 140 GLY A C 1
ATOM 1064 O O . GLY A 1 140 ? -20.378 2.340 25.945 1.00 55.94 140 GLY A O 1
ATOM 1065 N N . PRO A 1 141 ? -19.977 3.910 24.378 1.00 63.44 141 PRO A N 1
ATOM 1066 C CA . PRO A 1 141 ? -19.027 3.088 23.639 1.00 63.44 141 PRO A CA 1
ATOM 1067 C C . PRO A 1 141 ? -17.844 2.775 24.565 1.00 63.44 141 PRO A C 1
ATOM 1069 O O . PRO A 1 141 ? -17.354 3.703 25.218 1.00 63.44 141 PRO A O 1
ATOM 1072 N N . PRO A 1 142 ? -17.382 1.515 24.643 1.00 69.94 142 PRO A N 1
ATOM 1073 C CA . PRO A 1 142 ? -16.178 1.176 25.389 1.00 69.94 142 PRO A CA 1
ATOM 1074 C C . PRO A 1 142 ? -15.046 2.156 25.033 1.00 69.94 142 PRO A C 1
ATOM 1076 O O . PRO A 1 142 ? -14.939 2.524 23.858 1.00 69.94 142 PRO A O 1
ATOM 1079 N N . PRO A 1 143 ? -14.201 2.597 25.984 1.00 79.81 143 PRO A N 1
ATOM 1080 C CA . PRO A 1 143 ? -13.101 3.527 25.704 1.00 79.81 143 PRO A CA 1
ATOM 1081 C C . PRO A 1 143 ? -12.240 3.110 24.50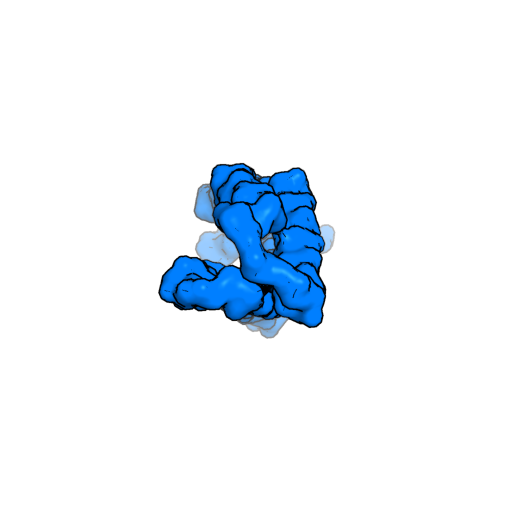2 1.00 79.81 143 PRO A C 1
ATOM 1083 O O . PRO A 1 143 ? -11.796 3.957 23.730 1.00 79.81 143 PRO A O 1
ATOM 1086 N N . GLN A 1 144 ? -12.098 1.798 24.288 1.00 80.56 144 GLN A N 1
ATOM 1087 C CA . GLN A 1 144 ? -11.412 1.197 23.146 1.00 80.56 144 GLN A CA 1
ATOM 1088 C C . GLN A 1 144 ? -12.055 1.578 21.803 1.00 80.56 144 GLN A C 1
ATOM 1090 O O . GLN A 1 144 ? -11.348 1.838 20.836 1.00 80.56 144 GLN A O 1
ATOM 1095 N N . VAL A 1 145 ? -13.388 1.653 21.729 1.00 77.38 145 VAL A N 1
ATOM 1096 C CA . VAL A 1 145 ? -14.122 2.064 20.520 1.00 77.38 145 VAL A CA 1
ATOM 1097 C C . VAL A 1 145 ? -13.871 3.541 20.212 1.00 77.38 145 VAL A C 1
ATOM 1099 O O . VAL A 1 145 ? -13.617 3.887 19.061 1.00 77.38 145 VAL A O 1
ATOM 1102 N N . ALA A 1 146 ? -13.877 4.407 21.231 1.00 81.00 146 ALA A N 1
ATOM 1103 C CA . ALA A 1 146 ? -13.587 5.829 21.050 1.00 81.00 146 ALA A CA 1
ATOM 1104 C C . ALA A 1 146 ? -12.136 6.067 20.585 1.00 81.00 146 ALA A C 1
ATOM 1106 O O . ALA A 1 146 ? -11.907 6.855 19.665 1.00 81.00 146 ALA A O 1
ATOM 1107 N N . GLU A 1 147 ? -11.162 5.351 21.161 1.00 81.12 147 GLU A N 1
ATOM 1108 C CA . GLU A 1 147 ? -9.762 5.433 20.723 1.00 81.12 147 GLU A CA 1
ATOM 1109 C C . GLU A 1 147 ? -9.575 4.883 19.296 1.00 81.12 147 GLU A C 1
ATOM 1111 O O . GLU A 1 147 ? -8.868 5.488 18.484 1.00 81.12 147 GLU A O 1
ATOM 1116 N N . LEU A 1 148 ? -10.249 3.780 18.947 1.00 80.69 148 LEU A N 1
ATOM 1117 C CA . LEU A 1 148 ? -10.249 3.229 17.588 1.00 80.69 148 LEU A CA 1
ATOM 1118 C C . LEU A 1 148 ? -10.787 4.227 16.560 1.00 80.69 148 LEU A C 1
ATOM 1120 O O . LEU A 1 148 ? -10.193 4.383 15.492 1.00 80.69 148 LEU A O 1
ATOM 1124 N N . GLU A 1 149 ? -11.882 4.921 16.870 1.00 82.31 149 GLU A N 1
ATOM 1125 C CA . GLU A 1 149 ? -12.440 5.953 15.994 1.00 82.31 149 GLU A CA 1
ATOM 1126 C C . GLU A 1 149 ? -11.495 7.144 15.817 1.00 82.31 149 GLU A C 1
ATOM 1128 O O . GLU A 1 149 ? -11.364 7.670 14.709 1.00 82.31 149 GLU A O 1
ATOM 1133 N N . GLU A 1 150 ? -10.825 7.584 16.884 1.00 86.19 150 GLU A N 1
ATOM 1134 C CA . GLU A 1 150 ? -9.856 8.678 16.804 1.00 86.19 150 GLU A CA 1
ATOM 1135 C C . GLU A 1 150 ? -8.643 8.291 15.951 1.00 86.19 150 GLU A C 1
ATOM 1137 O O . GLU A 1 150 ? -8.213 9.066 15.093 1.00 86.19 150 GLU A O 1
ATOM 1142 N N . ARG A 1 151 ? -8.118 7.074 16.132 1.00 81.12 151 ARG A N 1
ATOM 1143 C CA . ARG A 1 151 ? -7.018 6.552 15.310 1.00 81.12 151 ARG A CA 1
ATOM 1144 C C . ARG A 1 151 ? -7.432 6.367 13.857 1.00 81.12 151 ARG A C 1
ATOM 1146 O O . ARG A 1 151 ? -6.676 6.752 12.972 1.00 81.12 151 ARG A O 1
ATOM 1153 N N . GLY A 1 152 ? -8.648 5.884 13.608 1.00 79.25 152 GLY A N 1
ATOM 1154 C CA . GLY A 1 152 ? -9.200 5.752 12.261 1.00 79.25 152 GLY A CA 1
ATOM 1155 C C . GLY A 1 152 ? -9.357 7.085 11.521 1.00 79.25 152 GLY A C 1
ATOM 1156 O O . GLY A 1 152 ? -9.325 7.099 10.299 1.00 79.25 152 GLY A O 1
ATOM 1157 N N . LYS A 1 153 ? -9.490 8.215 12.231 1.00 81.69 153 LYS A N 1
ATOM 1158 C CA . LYS A 1 153 ? -9.485 9.562 11.624 1.00 81.69 153 LYS A CA 1
ATOM 1159 C C . LYS A 1 153 ? -8.079 10.085 11.310 1.00 81.69 153 LYS A C 1
ATOM 1161 O O . LYS A 1 153 ? -7.956 11.051 10.562 1.00 81.69 153 LYS A O 1
ATOM 1166 N N . LYS A 1 154 ? -7.047 9.517 11.939 1.00 76.06 154 LYS A N 1
ATOM 1167 C CA . LYS A 1 154 ? -5.639 9.928 11.809 1.00 76.06 154 LYS A CA 1
ATOM 1168 C C . LYS A 1 154 ? -4.854 9.078 10.805 1.00 76.06 154 LYS A C 1
ATOM 1170 O O . LYS A 1 154 ? -3.794 9.522 10.367 1.00 76.06 154 LYS A O 1
ATOM 1175 N N . ALA A 1 155 ? -5.319 7.861 10.525 1.00 64.06 155 ALA A N 1
ATOM 1176 C CA . ALA A 1 155 ? -4.743 6.938 9.547 1.00 64.06 155 ALA A CA 1
ATOM 1177 C C . ALA A 1 155 ? -5.218 7.246 8.123 1.00 64.06 155 ALA A C 1
ATOM 1179 O O . ALA A 1 155 ? -4.401 7.001 7.207 1.00 64.06 155 ALA A O 1
#